Protein AF-A0A1Y4FND0-F1 (afdb_monomer)

Foldseek 3Di:
DVVPVVVCCVPPVDDPVNVVVVVVVVVVVVQVVLLVVQVPDDPVRCVVVPCVVVCVVANSHDFQADPVGHHDDDVLDDPPVDVVVNVVSVVVVVVVVD

Secondary structure (DSSP, 8-state):
-TTTHHHHHHHH---HHHHHHHHHHHHHHHHHHHHHHHTT--HHHHHHTT-HHHHHHHTTS---B-TTSPBP-STT----S-HHHHHHHHHHHHHHH-

Mean predicted aligned error: 8.41 Å

Sequence (98 aa):
MLACLSAYSSIWHISEASVGTEELAHLEMVSTIVHQLTRDLSMEEIEKSGFGNYYIDHTVAIWPQAAGGVPFNACEFQSKGDPITDLHEDLAADGAII

Solvent-accessible surface area (backbone atoms only — not comparable to full-atom values): 6148 Å² total; per-residue (Å²): 119,82,79,54,60,74,54,44,39,79,73,69,69,63,45,73,69,57,51,56,53,50,52,53,51,49,51,52,53,52,49,49,52,53,41,70,75,51,75,80,64,50,72,71,52,37,61,73,66,72,47,42,70,59,35,72,79,45,51,89,56,89,72,75,51,48,97,87,70,50,67,71,68,73,83,80,62,74,84,72,87,41,74,68,62,32,52,56,46,54,55,49,54,60,61,63,77,106

pLDDT: mean 80.34, std 14.9, range [32.84, 96.0]
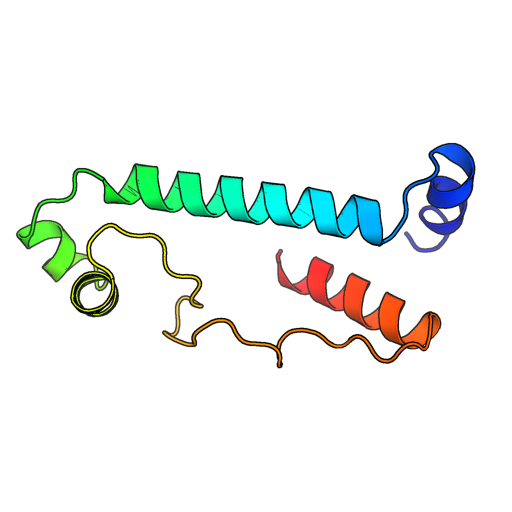
Structure (mmCIF, N/CA/C/O backbone):
data_AF-A0A1Y4FND0-F1
#
_entry.id   AF-A0A1Y4FND0-F1
#
loop_
_atom_site.group_PDB
_atom_site.id
_atom_site.type_symbol
_atom_site.label_atom_id
_atom_site.label_alt_id
_atom_site.label_comp_id
_atom_site.label_asym_id
_atom_site.label_entity_id
_atom_site.label_seq_id
_atom_site.pdbx_PDB_ins_code
_atom_site.Cartn_x
_atom_site.Cartn_y
_atom_site.Cartn_z
_atom_site.occupancy
_atom_site.B_iso_or_equiv
_atom_site.auth_seq_id
_atom_site.auth_comp_id
_atom_site.auth_asym_id
_atom_site.auth_atom_id
_atom_site.pdbx_PDB_model_num
ATOM 1 N N . MET A 1 1 ? -0.686 19.329 -19.025 1.00 42.47 1 MET A N 1
ATOM 2 C CA . MET A 1 1 ? 0.291 18.886 -18.006 1.00 42.47 1 MET A CA 1
ATOM 3 C C . MET A 1 1 ? 1.444 18.045 -18.574 1.00 42.47 1 MET A C 1
ATOM 5 O O . MET A 1 1 ? 2.420 17.827 -17.874 1.00 42.47 1 MET A O 1
ATOM 9 N N . LEU A 1 2 ? 1.399 17.642 -19.854 1.00 41.41 2 LEU A N 1
ATOM 10 C CA . LEU A 1 2 ? 2.352 16.699 -20.462 1.00 41.41 2 LEU A CA 1
ATOM 11 C C . LEU A 1 2 ? 3.742 1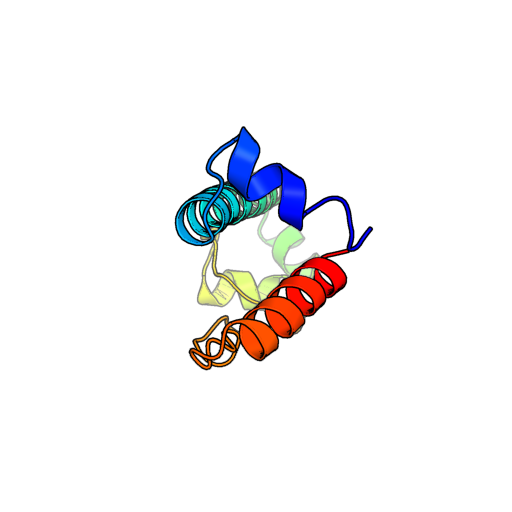7.279 -20.827 1.00 41.41 2 LEU A C 1
ATOM 13 O O . LEU A 1 2 ? 4.650 16.526 -21.142 1.00 41.41 2 LEU A O 1
ATOM 17 N N . ALA A 1 3 ? 3.953 18.599 -20.746 1.00 34.00 3 ALA A N 1
ATOM 18 C CA . ALA A 1 3 ? 5.283 19.211 -20.911 1.00 34.00 3 ALA A CA 1
ATOM 19 C C . ALA A 1 3 ? 6.033 19.423 -19.576 1.00 34.00 3 ALA A C 1
ATOM 21 O O . ALA A 1 3 ? 7.207 19.777 -19.586 1.00 34.00 3 ALA A O 1
ATOM 22 N N . CYS A 1 4 ? 5.367 19.223 -18.429 1.00 32.84 4 CYS A N 1
ATOM 23 C CA . CYS A 1 4 ? 5.945 19.483 -17.105 1.00 32.84 4 CYS A CA 1
ATOM 24 C C . CYS A 1 4 ? 6.670 18.249 -16.533 1.00 32.84 4 CYS A C 1
ATOM 26 O O . CYS A 1 4 ? 7.770 18.369 -16.004 1.00 32.84 4 CYS A O 1
ATOM 28 N N . LEU A 1 5 ? 6.115 17.045 -16.713 1.00 44.59 5 LEU A N 1
ATOM 29 C CA . LEU A 1 5 ? 6.670 15.810 -16.134 1.00 44.59 5 LEU A CA 1
ATOM 30 C C . LEU A 1 5 ? 7.997 15.364 -16.780 1.00 44.59 5 LEU A C 1
ATOM 32 O O . LEU A 1 5 ? 8.908 14.948 -16.069 1.00 44.59 5 LEU A O 1
ATOM 36 N N . SER A 1 6 ? 8.189 15.575 -18.091 1.00 46.62 6 SER A N 1
ATOM 37 C CA . SER A 1 6 ? 9.477 15.278 -18.753 1.00 46.62 6 SER A CA 1
ATOM 38 C C . SER A 1 6 ? 10.635 16.163 -18.259 1.00 46.62 6 SER A C 1
ATOM 40 O O . SER A 1 6 ? 11.793 15.756 -18.366 1.00 46.62 6 SER A O 1
ATOM 42 N N . ALA A 1 7 ? 10.347 17.354 -17.719 1.00 43.06 7 ALA A N 1
ATOM 43 C CA . ALA A 1 7 ? 11.352 18.248 -17.142 1.00 43.06 7 ALA A CA 1
ATOM 44 C C . ALA A 1 7 ? 11.645 17.938 -15.661 1.00 43.06 7 ALA A C 1
ATOM 46 O O . ALA A 1 7 ? 12.743 18.211 -15.186 1.00 43.06 7 ALA A O 1
ATOM 47 N N . TYR A 1 8 ? 10.702 17.338 -14.925 1.00 50.34 8 TYR A N 1
ATOM 48 C CA . TYR A 1 8 ? 10.887 17.022 -13.502 1.00 50.34 8 TYR A CA 1
ATOM 49 C C . TYR A 1 8 ? 11.841 15.844 -13.264 1.00 50.34 8 TYR A C 1
ATOM 51 O O . TYR A 1 8 ? 12.692 15.923 -12.375 1.00 50.34 8 TYR A O 1
ATOM 59 N N . SER A 1 9 ? 11.771 14.794 -14.090 1.00 51.69 9 SER A N 1
ATOM 60 C CA . SER A 1 9 ? 12.636 13.610 -13.950 1.00 51.69 9 SER A CA 1
ATOM 61 C C . SER A 1 9 ? 14.134 13.942 -14.094 1.00 51.69 9 SER A C 1
ATOM 63 O O . SER A 1 9 ? 14.971 13.381 -13.389 1.00 51.69 9 SER A O 1
ATOM 65 N N . SER A 1 10 ? 14.484 14.933 -14.921 1.00 49.62 10 SER A N 1
ATOM 66 C CA . SER A 1 10 ? 15.874 15.357 -15.165 1.00 49.62 10 SER A CA 1
ATOM 67 C C . SER A 1 10 ? 16.402 16.425 -14.193 1.00 49.62 10 SER A C 1
ATOM 69 O O . SER A 1 10 ? 17.611 16.635 -14.133 1.00 49.62 10 SER A O 1
ATOM 71 N N . ILE A 1 11 ? 15.534 17.078 -13.410 1.00 58.41 11 ILE A N 1
ATOM 72 C CA . ILE A 1 11 ? 15.924 18.087 -12.405 1.00 58.41 11 ILE A CA 1
ATOM 73 C C . ILE A 1 11 ? 16.043 17.466 -11.007 1.00 58.41 11 ILE A C 1
ATOM 75 O O . ILE A 1 11 ? 16.951 17.821 -10.257 1.00 58.41 11 ILE A O 1
ATOM 79 N N . TRP A 1 12 ? 15.150 16.535 -10.660 1.00 65.31 12 TRP A N 1
ATOM 80 C CA . TRP A 1 12 ? 15.046 15.984 -9.303 1.00 65.31 12 TRP A CA 1
ATOM 81 C C . TRP A 1 12 ? 15.346 14.483 -9.207 1.00 65.31 12 TRP A C 1
ATOM 83 O O . TRP A 1 12 ? 15.302 13.940 -8.109 1.00 65.31 12 TRP A O 1
ATOM 93 N N . HIS A 1 13 ? 15.684 13.819 -10.321 1.00 68.38 13 HIS A N 1
ATOM 94 C CA . HIS A 1 13 ? 15.968 12.377 -10.381 1.00 68.38 13 HIS A CA 1
ATOM 95 C C . HIS A 1 13 ? 14.870 11.508 -9.745 1.00 68.38 13 HIS A C 1
ATOM 97 O O . HIS A 1 13 ? 15.155 10.557 -9.019 1.00 68.38 13 HIS A O 1
ATOM 103 N N . ILE A 1 14 ? 13.607 11.834 -10.020 1.00 77.25 14 ILE A N 1
ATOM 104 C CA . ILE A 1 14 ? 12.473 11.003 -9.612 1.00 77.25 14 ILE A CA 1
ATOM 105 C C . ILE A 1 14 ? 12.317 9.892 -10.655 1.00 77.25 14 ILE A C 1
ATOM 107 O O . ILE A 1 14 ? 12.194 10.160 -11.853 1.00 77.25 14 ILE A O 1
ATOM 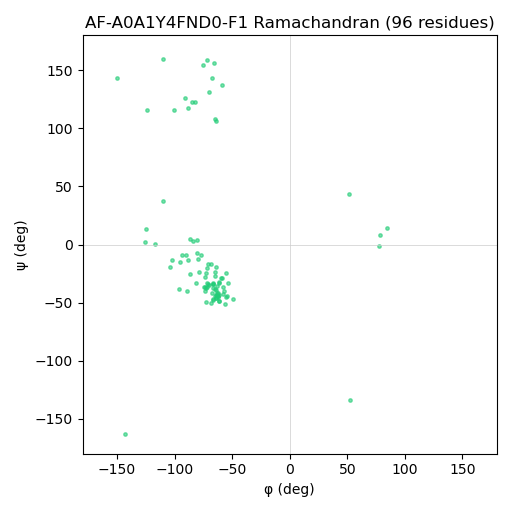111 N N . SER A 1 15 ? 12.387 8.654 -10.180 1.00 85.00 15 SER A N 1
ATOM 112 C CA . SER A 1 15 ? 12.216 7.414 -10.942 1.00 85.00 15 SER A CA 1
ATOM 113 C C . SER A 1 15 ? 10.912 6.711 -10.561 1.00 85.00 15 SER A C 1
ATOM 115 O O . SER A 1 15 ? 10.432 6.892 -9.441 1.00 85.00 15 SER A O 1
ATOM 117 N N . GLU A 1 16 ? 10.406 5.824 -11.421 1.00 80.75 16 GLU A N 1
ATOM 118 C CA . GLU A 1 16 ? 9.256 4.962 -11.092 1.00 80.75 16 GLU A CA 1
ATOM 119 C C . GLU A 1 16 ? 9.476 4.167 -9.796 1.00 80.75 16 GLU A C 1
ATOM 121 O O . GLU A 1 16 ? 8.563 3.973 -9.004 1.00 80.75 16 GLU A O 1
ATOM 126 N N . ALA A 1 17 ? 10.721 3.776 -9.502 1.00 85.50 17 ALA A N 1
ATOM 127 C CA . ALA A 1 17 ? 11.055 3.100 -8.250 1.00 85.50 17 ALA A CA 1
ATOM 128 C C . ALA A 1 17 ? 10.881 4.005 -7.014 1.00 85.50 17 ALA A C 1
ATOM 130 O O . ALA A 1 17 ? 10.445 3.537 -5.960 1.00 85.50 17 ALA A O 1
ATOM 131 N N . SER A 1 18 ? 11.217 5.296 -7.123 1.00 87.19 18 SER A N 1
ATOM 132 C CA . SER A 1 18 ? 10.975 6.251 -6.034 1.00 87.19 18 SER A CA 1
ATOM 133 C C . SER A 1 18 ? 9.491 6.578 -5.874 1.00 87.19 18 SER A C 1
ATOM 135 O O . SER A 1 18 ? 9.044 6.667 -4.737 1.00 87.19 18 SER A O 1
ATOM 137 N N . VAL A 1 19 ? 8.731 6.669 -6.973 1.00 88.81 19 VAL A N 1
ATOM 138 C CA . VAL A 1 19 ? 7.270 6.873 -6.930 1.00 88.81 19 VAL A CA 1
ATOM 139 C C . VAL A 1 19 ? 6.582 5.646 -6.334 1.00 88.81 19 VAL A C 1
ATOM 141 O O . VAL A 1 19 ? 5.841 5.764 -5.370 1.00 88.81 19 VAL A O 1
ATOM 144 N N . GLY A 1 20 ? 6.928 4.435 -6.775 1.00 86.56 20 GLY A N 1
ATOM 145 C CA . GLY A 1 20 ? 6.400 3.205 -6.177 1.00 86.56 20 GLY A CA 1
ATOM 146 C C . GLY A 1 20 ? 6.724 3.059 -4.683 1.00 86.56 20 GLY A C 1
ATOM 147 O O . GLY A 1 20 ? 5.951 2.463 -3.939 1.00 86.56 20 GLY A O 1
ATOM 148 N N . THR A 1 21 ? 7.837 3.632 -4.212 1.00 92.19 21 THR A N 1
ATOM 149 C CA . THR A 1 21 ? 8.151 3.686 -2.772 1.00 92.19 21 THR A CA 1
ATOM 150 C C . THR A 1 21 ? 7.256 4.684 -2.029 1.00 92.19 21 THR A C 1
ATOM 152 O O . THR A 1 21 ? 6.849 4.409 -0.902 1.00 92.19 21 THR A O 1
ATOM 155 N N . GLU A 1 22 ? 6.932 5.822 -2.644 1.00 92.94 22 GLU A N 1
ATOM 156 C CA . GLU A 1 22 ? 5.963 6.792 -2.118 1.00 92.94 22 GLU A CA 1
ATOM 157 C C . GLU A 1 22 ? 4.557 6.181 -2.020 1.00 92.94 22 GLU A C 1
ATOM 159 O O . GLU A 1 22 ? 3.921 6.277 -0.972 1.00 92.94 22 GLU A O 1
ATOM 164 N N . GLU A 1 23 ? 4.115 5.435 -3.033 1.00 92.19 23 GLU A N 1
ATOM 165 C CA . GLU A 1 23 ? 2.796 4.787 -3.022 1.00 92.19 23 GLU A CA 1
ATOM 166 C C . GLU A 1 23 ? 2.659 3.699 -1.940 1.00 92.19 23 GLU A C 1
ATOM 168 O O . GLU A 1 23 ? 1.574 3.471 -1.398 1.00 92.19 23 GLU A O 1
ATOM 173 N N . LEU A 1 24 ? 3.763 3.066 -1.525 1.00 93.00 24 LEU A N 1
ATOM 174 C CA . LEU A 1 24 ? 3.757 2.199 -0.339 1.00 93.00 24 LEU A CA 1
ATOM 175 C C . LEU A 1 24 ? 3.518 2.993 0.956 1.00 93.00 24 LEU A C 1
ATOM 177 O O . LEU A 1 24 ? 2.852 2.489 1.864 1.00 93.00 24 LEU A O 1
ATOM 181 N N . ALA A 1 25 ? 4.006 4.234 1.042 1.00 94.81 25 ALA A N 1
ATOM 182 C CA . ALA A 1 25 ? 3.684 5.126 2.154 1.00 94.81 25 ALA A CA 1
ATOM 183 C C . ALA A 1 25 ? 2.222 5.601 2.085 1.00 94.81 25 ALA A C 1
ATOM 185 O O . ALA A 1 25 ? 1.565 5.710 3.121 1.00 94.81 25 ALA A O 1
ATOM 186 N N . HIS A 1 26 ? 1.660 5.802 0.888 1.00 94.06 26 HIS A N 1
ATOM 187 C CA . HIS A 1 26 ? 0.224 6.060 0.736 1.00 94.06 26 HIS A CA 1
ATOM 188 C C . HIS A 1 26 ? -0.621 4.882 1.236 1.00 94.06 26 HIS A C 1
ATOM 190 O O . HIS A 1 26 ? -1.573 5.088 1.996 1.00 94.06 26 HIS A O 1
ATOM 196 N N . LEU A 1 27 ? -0.237 3.643 0.910 1.00 92.19 27 LEU A N 1
ATOM 197 C CA . LEU A 1 27 ? -0.890 2.444 1.441 1.00 92.19 27 LEU A CA 1
ATOM 198 C C . LEU A 1 27 ? -0.843 2.402 2.977 1.00 92.19 27 LEU A C 1
ATOM 200 O O . LEU A 1 27 ? -1.853 2.091 3.615 1.00 92.19 27 LEU A O 1
ATOM 204 N N . GLU A 1 28 ? 0.295 2.745 3.585 1.00 95.38 28 GLU A N 1
ATOM 205 C CA . GLU A 1 28 ? 0.438 2.851 5.042 1.00 95.38 28 GLU A CA 1
ATOM 206 C C . GLU A 1 28 ? -0.482 3.930 5.635 1.00 95.38 28 GLU A C 1
ATOM 208 O O . GLU A 1 28 ? -1.175 3.678 6.627 1.00 95.38 28 GLU A O 1
ATOM 213 N N . MET A 1 29 ? -0.539 5.114 5.020 1.00 96.00 29 MET A N 1
ATOM 214 C CA . MET A 1 29 ? -1.398 6.213 5.466 1.00 96.00 29 MET A CA 1
ATOM 215 C C . MET A 1 29 ? -2.878 5.827 5.427 1.00 96.00 29 MET A C 1
ATOM 217 O O . MET A 1 29 ? -3.585 6.007 6.421 1.00 96.00 29 MET A O 1
ATOM 221 N N . VAL A 1 30 ? -3.349 5.251 4.319 1.00 92.38 30 VAL A N 1
ATOM 222 C CA . VAL A 1 30 ? -4.745 4.808 4.174 1.00 92.38 30 VAL A CA 1
ATOM 223 C C . VAL A 1 30 ? -5.065 3.691 5.166 1.00 92.38 30 VAL A C 1
ATOM 225 O O . VAL A 1 30 ? -6.067 3.772 5.877 1.00 92.38 30 VAL A O 1
ATOM 228 N N . SER A 1 31 ? -4.187 2.694 5.291 1.00 91.25 31 SER A N 1
ATOM 229 C CA . SER A 1 31 ? -4.331 1.605 6.270 1.00 91.25 31 SER A CA 1
ATOM 230 C C . SER A 1 31 ? -4.438 2.138 7.699 1.00 91.25 31 SER A C 1
ATOM 232 O O . SER A 1 31 ? -5.255 1.672 8.495 1.00 91.25 31 SER A O 1
ATOM 234 N N . THR A 1 32 ? -3.651 3.164 8.014 1.00 93.44 32 THR A N 1
ATOM 235 C CA . THR A 1 32 ? -3.664 3.837 9.312 1.00 93.44 32 THR A CA 1
ATOM 236 C C . THR A 1 32 ? -4.969 4.595 9.549 1.00 93.44 32 THR A C 1
ATOM 238 O O . THR A 1 32 ? -5.512 4.526 10.652 1.00 93.44 32 THR A O 1
ATOM 241 N N . ILE A 1 33 ? -5.503 5.289 8.540 1.00 92.19 33 ILE A N 1
ATOM 242 C CA . ILE A 1 33 ? -6.806 5.963 8.629 1.00 92.19 33 ILE A CA 1
ATOM 243 C C . ILE A 1 33 ? -7.909 4.939 8.898 1.00 92.19 33 ILE A C 1
ATOM 245 O O . ILE A 1 33 ? -8.682 5.124 9.837 1.00 92.19 33 ILE A O 1
ATOM 249 N N . VAL A 1 34 ? -7.948 3.843 8.133 1.00 89.25 34 VAL A N 1
ATOM 250 C CA . VAL A 1 34 ? -8.923 2.764 8.344 1.00 89.25 34 VAL A CA 1
ATOM 251 C C . VAL A 1 34 ? -8.804 2.242 9.770 1.00 89.25 34 VAL A C 1
ATOM 253 O O . VAL A 1 34 ? -9.792 2.270 10.496 1.00 89.25 34 VAL A O 1
ATOM 256 N N . HIS A 1 35 ? -7.593 1.899 10.221 1.00 89.69 35 HIS A N 1
ATOM 257 C CA . HIS A 1 35 ? -7.365 1.412 11.579 1.00 89.69 35 HIS A CA 1
ATOM 258 C C . HIS A 1 35 ? -7.877 2.385 12.653 1.00 89.69 35 HIS A C 1
ATOM 260 O O . HIS A 1 35 ? -8.548 1.971 13.599 1.00 89.69 35 HIS A O 1
ATOM 266 N N . GLN A 1 36 ? -7.591 3.683 12.511 1.00 90.88 36 GLN A N 1
ATOM 267 C CA . GLN A 1 36 ? -8.040 4.707 13.459 1.00 90.88 36 GLN A CA 1
ATOM 268 C C . GLN A 1 36 ? -9.565 4.834 13.516 1.00 90.88 36 GLN A C 1
ATOM 270 O O . GLN A 1 36 ? -10.102 5.053 14.599 1.00 90.88 36 GLN A O 1
ATOM 275 N N . LEU A 1 37 ? -10.255 4.673 12.385 1.00 87.81 37 LEU A N 1
ATOM 276 C CA . LEU A 1 37 ? -11.718 4.689 12.326 1.00 87.81 37 LEU A CA 1
ATOM 277 C C . LEU A 1 37 ? -12.344 3.415 12.916 1.00 87.81 37 LEU A C 1
ATOM 279 O O . LEU A 1 37 ? -13.486 3.449 13.365 1.00 87.81 37 LEU A O 1
ATOM 283 N N . THR A 1 38 ? -11.604 2.303 12.934 1.00 85.06 38 THR A N 1
ATOM 284 C CA . THR A 1 38 ? -12.126 0.971 13.276 1.00 85.06 38 THR A CA 1
ATOM 285 C C . THR A 1 38 ? -11.760 0.451 14.668 1.00 85.06 38 THR A C 1
ATOM 287 O O . THR A 1 38 ? -12.395 -0.490 15.144 1.00 85.06 38 THR A O 1
ATOM 290 N N . ARG A 1 39 ? -10.722 1.000 15.317 1.00 84.00 39 ARG A N 1
ATOM 291 C CA . ARG A 1 39 ? -10.059 0.386 16.491 1.00 84.00 39 ARG A CA 1
ATOM 292 C C . ARG A 1 39 ? -10.871 0.327 17.792 1.00 84.00 39 ARG A C 1
ATOM 294 O O . ARG A 1 39 ? -10.508 -0.453 18.664 1.00 84.00 39 ARG A O 1
ATOM 301 N N . ASP A 1 40 ? -11.948 1.098 17.911 1.00 85.06 40 ASP A N 1
ATOM 302 C CA . ASP A 1 40 ? -12.756 1.200 19.140 1.00 85.06 40 ASP A CA 1
ATOM 303 C C . ASP A 1 40 ? -14.248 0.894 18.903 1.00 85.06 40 ASP A C 1
ATOM 305 O O . ASP A 1 40 ? -15.086 1.175 19.760 1.00 85.06 40 ASP A O 1
ATOM 309 N N . LEU A 1 41 ? -14.599 0.326 17.743 1.00 81.69 41 LEU A N 1
ATOM 310 C CA . LEU A 1 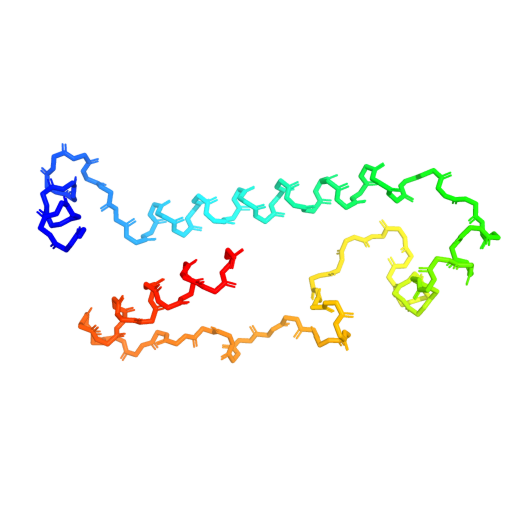41 ? -15.987 -0.018 17.430 1.00 81.69 41 LEU A CA 1
ATOM 311 C C . LEU A 1 41 ? -16.465 -1.200 18.280 1.00 81.69 41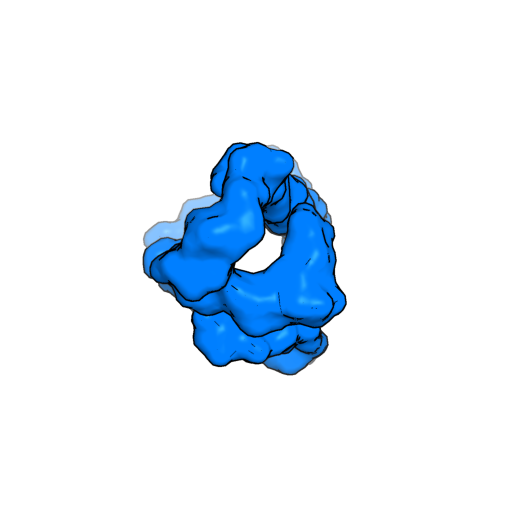 LEU A C 1
ATOM 313 O O . LEU A 1 41 ? -15.815 -2.245 18.360 1.00 81.69 41 LEU A O 1
ATOM 317 N N . SER A 1 42 ? -17.639 -1.050 18.890 1.00 84.38 42 SER A N 1
ATOM 318 C CA . SER A 1 42 ? -18.334 -2.148 19.558 1.00 84.38 42 SER A CA 1
ATOM 319 C C . SER A 1 42 ? -18.907 -3.141 18.540 1.00 84.38 42 SER A C 1
ATOM 321 O O . SER A 1 42 ? -19.160 -2.806 17.382 1.00 84.38 42 SER A O 1
ATOM 323 N N . MET A 1 43 ? -19.173 -4.376 18.976 1.00 78.56 43 MET A N 1
ATOM 324 C CA . MET A 1 43 ? -19.741 -5.410 18.098 1.00 78.56 43 MET A CA 1
ATOM 325 C C . MET A 1 43 ? -21.084 -4.983 17.477 1.00 78.56 43 MET A C 1
ATOM 327 O O . MET A 1 43 ? -21.344 -5.248 16.307 1.00 78.56 43 MET A O 1
ATOM 331 N N . GLU A 1 44 ? -21.909 -4.252 18.232 1.00 82.44 44 GLU A N 1
ATOM 332 C CA . GLU A 1 44 ? -23.193 -3.733 17.749 1.00 82.44 44 GLU A CA 1
ATOM 333 C C . GLU A 1 44 ? -23.016 -2.669 16.646 1.00 82.44 44 GLU A C 1
ATOM 335 O O . GLU A 1 44 ? -23.819 -2.589 15.716 1.00 82.44 44 GLU A O 1
ATOM 340 N N . GLU A 1 45 ? -21.955 -1.861 16.712 1.00 81.69 45 GLU A N 1
ATOM 341 C CA . GLU A 1 45 ? -21.623 -0.873 15.678 1.00 81.69 45 GLU A CA 1
ATOM 342 C C . GLU A 1 45 ? -21.046 -1.539 14.423 1.00 81.69 45 GLU A C 1
ATOM 344 O O . GLU A 1 45 ? -21.381 -1.142 13.305 1.00 81.69 45 GLU A O 1
ATOM 349 N N . ILE A 1 46 ? -20.250 -2.600 14.584 1.00 78.31 46 ILE A N 1
ATOM 350 C CA . ILE A 1 46 ? -19.717 -3.392 13.465 1.00 78.31 46 ILE A CA 1
ATOM 351 C C . ILE A 1 46 ? -20.861 -4.046 12.676 1.00 78.31 46 ILE A C 1
ATOM 353 O O . ILE A 1 46 ? -20.892 -3.953 11.448 1.00 78.31 46 ILE A O 1
ATOM 357 N N . GLU A 1 47 ? -21.849 -4.628 13.359 1.00 77.62 47 GLU A N 1
ATOM 358 C CA . GLU A 1 47 ? -23.017 -5.236 12.708 1.00 77.62 47 GLU A CA 1
ATOM 359 C C . GLU A 1 47 ? -23.882 -4.206 11.962 1.00 77.62 47 GLU A C 1
ATOM 361 O O . GLU A 1 47 ? -24.360 -4.477 10.859 1.00 77.62 47 GLU A O 1
ATOM 366 N N . LYS A 1 48 ? -24.052 -2.999 12.519 1.00 81.12 48 LYS A N 1
ATOM 367 C CA . LYS A 1 48 ? -24.855 -1.924 11.904 1.00 81.12 48 LYS A CA 1
ATOM 368 C C . LYS A 1 48 ? -24.139 -1.174 10.780 1.00 81.12 48 LYS A C 1
ATOM 370 O O . LYS A 1 48 ? -24.805 -0.574 9.940 1.00 81.12 48 LYS A O 1
ATOM 375 N N . SER A 1 49 ? -22.807 -1.180 10.763 1.00 75.56 49 SER A N 1
ATOM 376 C CA . SER A 1 49 ? -21.993 -0.407 9.813 1.00 75.56 49 SER A CA 1
ATOM 377 C C . SER A 1 49 ? -21.851 -1.051 8.428 1.00 75.56 49 SER A C 1
ATOM 379 O O . SER A 1 49 ? -21.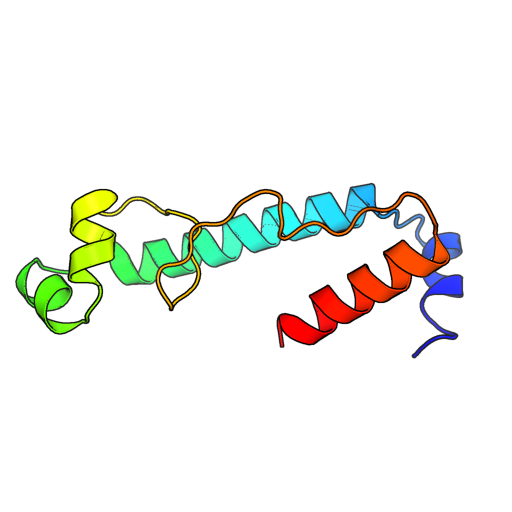312 -0.428 7.518 1.00 75.56 49 SER A O 1
ATOM 381 N N . GLY A 1 50 ? -22.322 -2.291 8.247 1.00 75.62 50 GLY A N 1
ATOM 382 C CA . GLY A 1 50 ? -22.158 -3.039 6.995 1.00 75.62 50 GLY A CA 1
ATOM 383 C C . GLY A 1 50 ? -20.759 -3.640 6.803 1.00 75.62 50 GLY A C 1
ATOM 384 O O . GLY A 1 50 ? -20.547 -4.372 5.839 1.00 75.62 50 GLY A O 1
ATOM 385 N N . PHE A 1 51 ? -19.830 -3.415 7.741 1.00 72.12 51 PHE A N 1
ATOM 386 C CA . PHE A 1 51 ? -18.488 -4.009 7.742 1.00 72.12 51 PHE A CA 1
ATOM 387 C C . PHE A 1 51 ? -18.433 -5.416 8.359 1.00 72.12 51 PHE A C 1
ATOM 389 O O . PHE A 1 51 ? -17.358 -6.005 8.436 1.00 72.12 51 PHE A O 1
ATOM 396 N N . GLY A 1 52 ? -19.571 -5.991 8.766 1.00 71.94 52 GLY A N 1
ATOM 397 C CA . GLY A 1 52 ? -19.626 -7.303 9.419 1.00 71.94 52 GLY A CA 1
ATOM 398 C C . GLY A 1 52 ? -18.850 -8.398 8.678 1.00 71.94 52 GLY A C 1
ATOM 399 O O . GLY A 1 52 ? -18.026 -9.069 9.287 1.00 71.94 52 GLY A O 1
ATOM 400 N N . ASN A 1 53 ? -19.020 -8.523 7.356 1.00 75.38 53 ASN A N 1
ATOM 401 C CA . ASN A 1 53 ? -18.294 -9.527 6.562 1.00 75.38 53 ASN A CA 1
ATOM 402 C C . ASN A 1 53 ? -16.772 -9.294 6.553 1.00 75.38 53 ASN A C 1
ATOM 404 O O . ASN A 1 53 ? -16.006 -10.244 6.662 1.00 75.38 53 ASN A O 1
ATOM 408 N N . TYR A 1 54 ? -16.332 -8.035 6.479 1.00 73.88 54 TYR A N 1
ATOM 409 C CA . TYR A 1 54 ? -14.911 -7.679 6.510 1.00 73.88 54 TYR A CA 1
ATOM 410 C C . TYR A 1 54 ? -14.271 -8.049 7.861 1.00 73.88 54 TYR A C 1
ATOM 412 O O . TYR A 1 54 ? -13.195 -8.649 7.899 1.00 73.88 54 TYR A O 1
ATOM 420 N N . TYR A 1 55 ? -14.967 -7.762 8.967 1.00 72.94 55 TYR A N 1
ATOM 421 C CA . TYR A 1 55 ? -14.513 -8.072 10.326 1.00 72.94 55 TYR A CA 1
ATOM 422 C C . TYR A 1 55 ? -14.588 -9.559 10.685 1.00 72.94 55 TYR A C 1
ATOM 424 O O . TYR A 1 55 ? -13.820 -10.013 11.528 1.00 72.94 55 TYR A O 1
ATOM 432 N N . ILE A 1 56 ? -15.497 -10.332 10.090 1.00 75.12 56 ILE A N 1
ATOM 433 C CA . ILE A 1 56 ? -15.562 -11.781 10.330 1.00 75.12 56 ILE A CA 1
ATOM 434 C C . ILE A 1 56 ? -14.293 -12.461 9.810 1.00 75.12 56 ILE A C 1
ATOM 436 O O . ILE A 1 56 ? -13.702 -13.274 10.520 1.00 75.12 56 ILE A O 1
ATOM 440 N N . ASP A 1 57 ? -13.855 -12.089 8.608 1.00 76.50 57 ASP A N 1
ATOM 441 C CA . ASP A 1 57 ? -12.707 -12.725 7.965 1.00 76.50 57 ASP A CA 1
ATOM 442 C C . ASP A 1 57 ? -11.367 -12.171 8.476 1.00 76.50 57 ASP A C 1
ATOM 444 O O . ASP A 1 57 ? -10.391 -12.915 8.588 1.00 76.50 57 ASP A O 1
ATOM 448 N N . HIS A 1 58 ? -11.310 -10.880 8.829 1.00 82.56 58 HIS A N 1
ATOM 449 C CA . HIS A 1 58 ? -10.045 -10.193 9.125 1.00 82.56 58 HIS A CA 1
ATOM 450 C C . HIS A 1 58 ? -10.009 -9.500 10.494 1.00 82.56 58 HIS A C 1
ATOM 452 O O . HIS A 1 58 ? -8.990 -8.922 10.873 1.00 82.56 58 HIS A O 1
ATOM 458 N N . THR A 1 59 ? -11.062 -9.603 11.307 1.00 77.25 59 THR A N 1
ATOM 459 C CA . THR A 1 59 ? -11.187 -8.925 12.611 1.00 77.25 59 THR A CA 1
ATOM 460 C C . THR A 1 59 ? -10.924 -7.417 12.488 1.00 77.25 59 THR A C 1
ATOM 462 O O . THR A 1 59 ? -11.438 -6.772 11.584 1.00 77.25 59 THR A O 1
ATOM 465 N N . VAL A 1 60 ? -10.116 -6.843 13.380 1.00 74.69 60 VAL A N 1
ATOM 466 C CA . VAL A 1 60 ? -9.661 -5.443 13.344 1.00 74.69 60 VAL A CA 1
ATOM 467 C C . VAL A 1 60 ? -8.402 -5.246 12.484 1.00 74.69 60 VAL A C 1
ATOM 469 O O . VAL A 1 60 ? -7.822 -4.158 12.488 1.00 74.69 60 VAL A O 1
ATOM 472 N N . ALA A 1 61 ? -7.923 -6.293 11.803 1.00 81.19 61 ALA A N 1
ATOM 473 C CA . ALA A 1 61 ? -6.739 -6.199 10.959 1.00 81.19 61 ALA A CA 1
ATOM 474 C C . ALA A 1 61 ? -7.058 -5.484 9.639 1.00 81.19 61 ALA A C 1
ATOM 476 O O . ALA A 1 61 ? -8.190 -5.481 9.150 1.00 81.19 61 ALA A O 1
ATOM 477 N N . ILE A 1 62 ? -6.030 -4.873 9.050 1.00 87.75 62 ILE A N 1
ATOM 478 C CA . ILE A 1 62 ? -6.150 -4.232 7.744 1.00 87.75 62 ILE A CA 1
ATOM 479 C C . ILE A 1 62 ? -5.957 -5.277 6.649 1.00 87.75 62 ILE A C 1
ATOM 481 O O . ILE A 1 62 ? -4.924 -5.945 6.593 1.00 87.75 62 ILE A O 1
ATOM 485 N N . TRP A 1 63 ? -6.957 -5.396 5.780 1.00 88.88 63 TRP A N 1
ATOM 486 C CA . TRP A 1 63 ? -6.979 -6.289 4.635 1.00 88.88 63 TRP A CA 1
ATOM 487 C C . TRP A 1 63 ? -7.238 -5.482 3.355 1.00 88.88 63 TRP A C 1
ATOM 489 O O . TRP A 1 63 ? -8.311 -4.888 3.220 1.00 88.88 63 TRP A O 1
ATOM 499 N N . PRO A 1 64 ? -6.278 -5.431 2.412 1.00 89.50 64 PRO A N 1
ATOM 500 C CA . PRO A 1 64 ? -6.445 -4.692 1.165 1.00 89.50 64 PRO A CA 1
ATOM 501 C C . PRO A 1 64 ? -7.561 -5.284 0.295 1.00 89.50 64 PRO A C 1
ATOM 503 O O . PRO A 1 64 ? -7.430 -6.351 -0.310 1.00 89.50 64 PRO A O 1
ATOM 506 N N . GLN A 1 65 ? -8.675 -4.567 0.226 1.00 88.44 65 GLN A N 1
ATOM 507 C CA . GLN A 1 65 ? -9.853 -4.957 -0.533 1.00 88.44 65 GLN A CA 1
ATOM 508 C C . GLN A 1 65 ? -10.586 -3.705 -1.006 1.00 88.44 65 GLN A C 1
ATOM 510 O O . GLN A 1 65 ? -10.669 -2.711 -0.284 1.00 88.44 65 GLN A O 1
ATOM 515 N N . ALA A 1 66 ? -11.149 -3.752 -2.210 1.00 86.69 66 ALA A N 1
ATOM 516 C CA . ALA A 1 66 ? -12.046 -2.702 -2.671 1.00 86.69 66 ALA A CA 1
ATOM 517 C C . ALA A 1 66 ? -13.336 -2.682 -1.831 1.00 86.69 66 ALA A C 1
ATOM 519 O O . ALA A 1 66 ? -13.769 -3.716 -1.322 1.00 86.69 66 ALA A O 1
ATOM 520 N N . ALA A 1 67 ? -14.031 -1.541 -1.781 1.00 82.75 67 ALA A N 1
ATOM 521 C CA . ALA A 1 67 ? -15.309 -1.411 -1.067 1.00 82.75 67 ALA A CA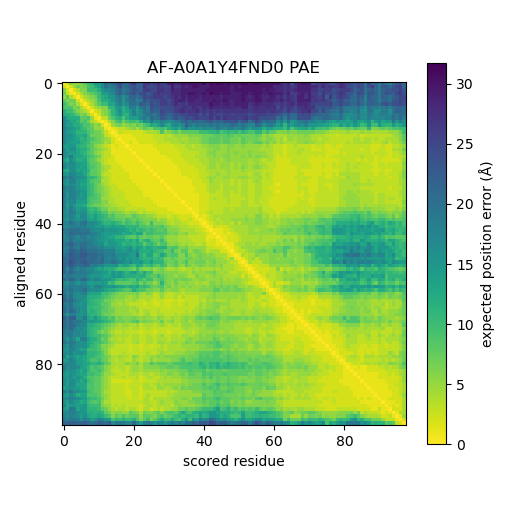 1
ATOM 522 C C . ALA A 1 67 ? -16.384 -2.429 -1.518 1.00 82.75 67 ALA A C 1
ATOM 524 O O . ALA A 1 67 ? -17.281 -2.767 -0.753 1.00 82.75 67 ALA A O 1
ATOM 525 N N . GLY A 1 68 ? -16.282 -2.943 -2.751 1.00 83.56 68 GLY A N 1
ATOM 526 C CA . GLY A 1 68 ? -17.145 -4.003 -3.285 1.00 83.56 68 GLY A CA 1
ATOM 527 C C . GLY A 1 68 ? -16.772 -5.430 -2.861 1.00 83.56 68 GLY A C 1
ATOM 528 O O . GLY A 1 68 ? -17.384 -6.375 -3.349 1.00 83.56 68 GLY A O 1
ATOM 529 N N . GLY A 1 69 ? -15.766 -5.612 -2.003 1.00 84.88 69 GLY A N 1
ATOM 530 C CA . GLY A 1 69 ? -15.342 -6.929 -1.531 1.00 84.88 69 GLY A CA 1
ATOM 531 C C . GLY A 1 69 ? -14.367 -7.665 -2.461 1.00 84.88 69 GLY A C 1
ATOM 532 O O . GLY A 1 69 ? -14.150 -8.863 -2.291 1.00 84.88 69 GLY A O 1
ATOM 533 N N . VAL A 1 70 ? -13.757 -6.991 -3.441 1.00 89.81 70 VAL A N 1
ATOM 534 C CA . VAL A 1 70 ? -12.768 -7.610 -4.344 1.00 89.81 70 VAL A CA 1
ATOM 535 C C . VAL A 1 70 ? -11.368 -7.507 -3.726 1.00 89.81 70 VAL A C 1
ATOM 537 O O . VAL A 1 70 ? -10.914 -6.381 -3.501 1.00 89.81 70 VAL A O 1
ATOM 540 N N . PRO A 1 71 ? -10.692 -8.629 -3.405 1.00 90.44 71 PRO A N 1
ATOM 541 C CA . PRO A 1 71 ? -9.347 -8.596 -2.834 1.00 90.44 71 PRO A CA 1
ATOM 542 C C . PRO A 1 71 ? -8.321 -8.069 -3.834 1.00 90.44 71 PRO A C 1
ATOM 544 O O . PRO A 1 71 ? -8.381 -8.403 -5.021 1.00 90.44 71 PRO A O 1
ATOM 547 N N . PHE A 1 72 ? -7.346 -7.311 -3.333 1.00 90.94 72 PHE A N 1
ATOM 548 C CA . PHE A 1 72 ? -6.194 -6.910 -4.134 1.00 90.94 72 PHE A CA 1
ATOM 549 C C . PHE A 1 72 ? -5.443 -8.143 -4.658 1.00 90.94 72 PHE A C 1
ATOM 551 O O . PHE A 1 72 ? -5.231 -9.111 -3.921 1.00 90.94 72 PHE A O 1
ATOM 558 N N . ASN A 1 73 ? -5.032 -8.123 -5.925 1.00 92.44 73 ASN A N 1
ATOM 559 C CA . ASN A 1 73 ? -4.233 -9.182 -6.523 1.00 92.44 73 ASN A CA 1
ATOM 560 C C . ASN A 1 73 ? -3.204 -8.592 -7.514 1.00 92.44 73 ASN A C 1
ATOM 562 O O . ASN A 1 73 ? -2.833 -7.427 -7.417 1.00 92.44 73 ASN A O 1
ATOM 566 N N . ALA A 1 74 ? -2.633 -9.417 -8.393 1.00 91.62 74 ALA A N 1
ATOM 567 C CA . ALA A 1 74 ? -1.622 -8.960 -9.350 1.00 91.62 74 ALA A CA 1
ATOM 568 C C . ALA A 1 74 ? -2.218 -8.482 -10.686 1.00 91.62 74 ALA A C 1
ATOM 570 O O . ALA A 1 74 ? -1.484 -7.943 -11.511 1.00 91.62 74 ALA A O 1
ATOM 571 N N . CYS A 1 75 ? -3.517 -8.693 -10.928 1.00 90.56 75 CYS A N 1
ATOM 572 C CA . CYS A 1 75 ? -4.173 -8.262 -12.166 1.00 90.56 75 CYS A CA 1
ATOM 573 C C . CYS A 1 75 ? -4.322 -6.738 -12.237 1.00 90.56 75 CYS A C 1
ATOM 575 O O . CYS A 1 75 ? -4.559 -6.196 -13.313 1.00 90.56 75 CYS A O 1
ATOM 577 N N . GLU A 1 76 ? -4.182 -6.062 -11.102 1.00 89.19 76 GLU A N 1
ATOM 578 C CA . GLU A 1 76 ? -4.236 -4.618 -10.945 1.00 89.19 76 GLU A CA 1
ATOM 579 C C . GLU A 1 76 ? -2.996 -3.930 -11.535 1.00 89.19 76 GLU A C 1
ATOM 581 O O . GLU A 1 76 ? -3.088 -2.766 -11.894 1.00 89.19 76 GLU A O 1
ATOM 586 N N . PHE A 1 77 ? -1.878 -4.645 -11.720 1.00 89.06 77 PHE A N 1
ATOM 587 C CA . PHE A 1 77 ? -0.666 -4.101 -12.339 1.00 89.06 77 PHE A CA 1
ATOM 588 C C . PHE A 1 77 ? -0.656 -4.313 -13.857 1.00 89.06 77 PHE A C 1
ATOM 590 O O . PHE A 1 77 ? -0.729 -5.454 -14.329 1.00 89.06 77 PHE A O 1
ATOM 597 N N . GLN A 1 78 ? -0.477 -3.246 -14.643 1.00 89.75 78 GLN A N 1
ATOM 598 C CA . GLN A 1 78 ? -0.337 -3.341 -16.103 1.00 89.75 78 GLN A CA 1
ATOM 599 C C . GLN A 1 78 ? 1.071 -3.034 -16.622 1.00 89.75 78 GLN A C 1
ATOM 601 O O . GLN A 1 78 ? 1.211 -2.574 -17.748 1.00 89.75 78 GLN A O 1
ATOM 606 N N . SER A 1 79 ? 2.114 -3.447 -15.898 1.00 87.69 79 SER A N 1
ATOM 607 C CA . SER A 1 79 ? 3.503 -3.369 -16.375 1.00 87.69 79 SER A CA 1
ATOM 608 C C . SER A 1 79 ? 3.734 -4.252 -17.615 1.00 87.69 79 SER A C 1
ATOM 610 O O . SER A 1 79 ? 3.763 -5.486 -17.530 1.00 87.69 79 SER A O 1
ATOM 612 N N . LYS A 1 80 ? 3.858 -3.631 -18.796 1.00 88.50 80 LYS A N 1
ATOM 613 C CA . LYS A 1 80 ? 4.091 -4.302 -20.090 1.00 88.50 80 LYS A CA 1
ATOM 614 C C . LYS A 1 80 ? 5.540 -4.204 -20.558 1.00 88.50 80 LYS A C 1
ATOM 616 O O . LYS A 1 80 ? 5.917 -4.948 -21.466 1.00 88.50 80 LYS A O 1
ATOM 621 N N . GLY A 1 81 ? 6.349 -3.336 -19.949 1.00 87.25 81 GLY A N 1
ATOM 622 C CA . GLY A 1 81 ? 7.761 -3.148 -20.289 1.00 87.25 81 GLY A CA 1
ATOM 623 C C . GLY A 1 81 ? 7.985 -2.302 -21.546 1.00 87.25 81 GLY A C 1
ATOM 624 O O . GLY A 1 81 ? 9.117 -2.205 -22.022 1.00 87.25 81 GLY A O 1
ATOM 625 N N . ASP A 1 82 ? 6.921 -1.704 -22.086 1.00 92.81 82 ASP A N 1
ATOM 626 C CA . ASP A 1 82 ? 6.994 -0.657 -23.099 1.00 92.81 82 ASP A CA 1
ATOM 627 C C . ASP A 1 82 ? 6.780 0.696 -22.403 1.00 92.81 82 ASP A C 1
ATOM 629 O O . ASP A 1 82 ? 5.677 0.941 -21.914 1.00 92.81 82 ASP A O 1
ATOM 633 N N . PRO A 1 83 ? 7.778 1.600 -22.383 1.00 88.19 83 PRO A N 1
ATOM 634 C CA . PRO A 1 83 ? 7.691 2.837 -21.609 1.00 88.19 83 PRO A CA 1
ATOM 635 C C . PRO A 1 83 ? 6.509 3.737 -21.978 1.00 88.19 83 PRO A C 1
ATOM 637 O O . PRO A 1 83 ? 6.034 4.495 -21.143 1.00 88.19 83 PRO A O 1
ATOM 640 N N . ILE A 1 84 ? 6.034 3.695 -23.228 1.00 90.31 84 ILE A N 1
ATOM 641 C CA . ILE A 1 84 ? 4.870 4.489 -23.630 1.00 90.31 84 ILE A CA 1
ATOM 642 C C . ILE A 1 84 ? 3.610 3.874 -23.029 1.00 90.31 84 ILE A C 1
ATOM 644 O O . ILE A 1 84 ? 2.812 4.594 -22.440 1.00 90.31 84 ILE A O 1
ATOM 648 N N .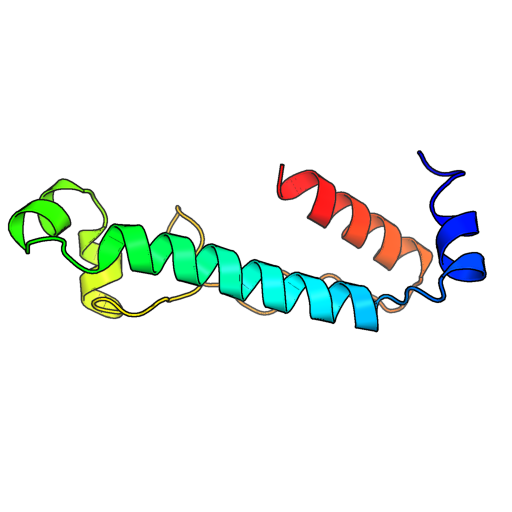 THR A 1 85 ? 3.423 2.566 -23.178 1.00 89.69 85 THR A N 1
ATOM 649 C CA . THR A 1 85 ? 2.256 1.853 -22.648 1.00 89.69 85 THR A CA 1
ATOM 650 C C . THR A 1 85 ? 2.194 1.927 -21.123 1.00 89.69 85 THR A C 1
ATOM 652 O O . THR A 1 85 ? 1.120 2.197 -20.594 1.00 89.69 85 THR A O 1
ATOM 655 N N . ASP A 1 86 ? 3.334 1.776 -20.447 1.00 88.31 86 ASP A N 1
ATOM 656 C CA . ASP A 1 86 ? 3.432 1.842 -18.986 1.00 88.31 86 ASP A CA 1
ATOM 657 C C . ASP A 1 86 ? 3.059 3.254 -18.482 1.00 88.31 86 ASP A C 1
ATOM 659 O O . ASP A 1 86 ? 2.157 3.387 -17.666 1.00 88.31 86 ASP A O 1
ATOM 663 N N . LEU A 1 87 ? 3.569 4.330 -19.103 1.00 89.38 87 LEU A N 1
ATOM 664 C CA . LEU A 1 87 ? 3.174 5.704 -18.738 1.00 89.38 87 LEU A CA 1
ATOM 665 C C . LEU A 1 87 ? 1.676 5.998 -18.935 1.00 89.38 87 LEU A C 1
ATOM 667 O O . LEU A 1 87 ? 1.104 6.821 -18.221 1.00 89.38 87 LEU A O 1
ATOM 671 N N . HIS A 1 88 ? 1.032 5.395 -19.940 1.00 90.81 88 HIS A N 1
ATOM 672 C CA . HIS A 1 88 ? -0.411 5.574 -20.130 1.00 90.81 88 HIS A CA 1
ATOM 673 C C . HIS A 1 88 ? -1.216 4.849 -19.055 1.00 90.81 88 HIS A C 1
ATOM 675 O O . HIS A 1 88 ? -2.285 5.336 -18.686 1.00 90.81 88 HIS A O 1
ATOM 681 N N . GLU A 1 89 ? -0.725 3.709 -18.569 1.00 88.44 89 GLU A N 1
ATOM 682 C CA . GLU A 1 89 ? -1.308 3.066 -17.401 1.00 88.44 89 GLU A CA 1
ATOM 683 C C . GLU A 1 89 ? -1.064 3.896 -16.142 1.00 88.44 89 GLU A C 1
ATOM 685 O O . GLU A 1 89 ? -2.044 4.199 -15.474 1.00 88.44 89 GLU A O 1
ATOM 690 N N . ASP A 1 90 ? 0.165 4.327 -15.852 1.00 89.81 90 ASP A N 1
ATOM 691 C CA . ASP A 1 90 ? 0.475 5.102 -14.641 1.00 89.81 90 ASP A CA 1
ATOM 692 C C . ASP A 1 90 ? -0.425 6.346 -14.530 1.00 89.81 90 ASP A C 1
ATOM 694 O O . ASP A 1 90 ? -1.031 6.611 -13.491 1.00 89.81 90 ASP A O 1
ATOM 698 N N . LEU A 1 91 ? -0.616 7.070 -15.643 1.00 90.69 91 LEU A N 1
ATOM 699 C CA . LEU A 1 91 ? -1.535 8.212 -15.700 1.00 90.69 91 LEU A CA 1
ATOM 700 C C . LEU A 1 91 ? -3.009 7.819 -15.532 1.00 90.69 91 LEU A C 1
ATOM 702 O O . LEU A 1 91 ? -3.796 8.608 -15.006 1.00 90.69 91 LEU A O 1
ATOM 706 N N . ALA A 1 92 ? -3.412 6.643 -16.015 1.00 89.12 92 ALA A N 1
ATOM 707 C CA . ALA A 1 92 ? -4.767 6.138 -15.822 1.00 89.12 92 ALA A CA 1
ATOM 708 C C . ALA A 1 92 ? -5.001 5.670 -14.377 1.00 89.12 92 ALA A C 1
ATOM 710 O O . ALA A 1 92 ? -6.094 5.880 -13.858 1.00 89.12 92 ALA A O 1
ATOM 711 N N . ALA A 1 93 ? -3.994 5.074 -13.735 1.00 85.50 93 ALA A N 1
ATOM 712 C CA . ALA A 1 93 ? -4.028 4.637 -12.346 1.00 85.50 93 ALA A CA 1
ATOM 713 C C . ALA A 1 93 ? -4.125 5.838 -11.393 1.00 85.50 93 ALA A C 1
ATOM 715 O O . ALA A 1 93 ? -5.024 5.875 -10.554 1.00 85.50 93 ALA A O 1
ATOM 716 N N . ASP A 1 94 ? -3.294 6.864 -11.596 1.00 84.50 94 ASP A N 1
ATOM 717 C CA . ASP A 1 94 ? -3.374 8.130 -10.855 1.00 84.50 94 ASP A CA 1
ATOM 718 C C . ASP A 1 94 ? -4.713 8.851 -11.128 1.00 84.50 94 ASP A C 1
ATOM 720 O O . ASP A 1 94 ? -5.422 9.293 -10.230 1.00 84.50 94 ASP A O 1
ATOM 724 N N . GLY A 1 95 ? -5.172 8.866 -12.383 1.00 78.44 95 GLY A N 1
ATOM 725 C CA . GLY A 1 95 ? -6.482 9.421 -12.732 1.00 78.44 95 GLY A CA 1
ATOM 726 C C . GLY A 1 95 ? -7.685 8.680 -12.128 1.00 78.44 95 GLY A C 1
ATOM 727 O O . GLY A 1 95 ? -8.774 9.250 -12.088 1.00 78.44 95 GLY A O 1
ATOM 728 N N . ALA A 1 96 ? -7.516 7.431 -11.687 1.00 80.00 96 ALA A N 1
ATOM 729 C CA . ALA A 1 96 ? -8.576 6.607 -11.109 1.00 80.00 96 ALA A CA 1
ATOM 730 C C . ALA A 1 96 ? -8.626 6.650 -9.572 1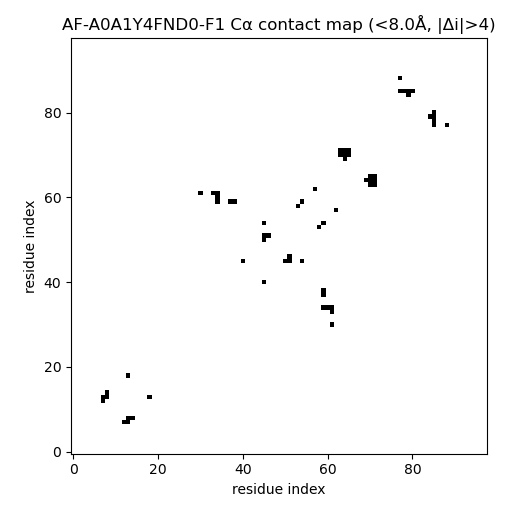.00 80.00 96 ALA A C 1
ATOM 732 O O . ALA A 1 96 ? -9.636 6.228 -9.005 1.00 80.00 96 ALA A O 1
ATOM 733 N N . ILE A 1 97 ? -7.578 7.142 -8.893 1.00 67.31 97 ILE A N 1
ATOM 734 C CA . ILE A 1 97 ? -7.572 7.297 -7.427 1.00 67.31 97 ILE A CA 1
ATOM 735 C C . ILE A 1 97 ? -8.332 8.556 -6.947 1.00 67.31 97 ILE A C 1
ATOM 737 O O . ILE A 1 97 ? -8.633 8.662 -5.756 1.00 67.31 97 ILE A O 1
ATOM 741 N N . ILE A 1 98 ? -8.681 9.484 -7.854 1.00 45.88 98 ILE A N 1
ATOM 742 C CA . ILE A 1 98 ? -9.368 10.771 -7.581 1.00 45.88 98 ILE A CA 1
ATOM 743 C C . ILE A 1 98 ? -10.865 10.790 -7.901 1.00 45.88 98 ILE A C 1
ATOM 745 O O . ILE A 1 98 ? -11.295 10.187 -8.908 1.00 45.88 98 ILE A O 1
#

Radius of gyration: 17.98 Å; Cα contacts (8 Å, |Δi|>4): 33; chains: 1; bounding box: 41×32×43 Å